Protein AF-A0A945W3W0-F1 (afdb_monomer_lite)

Sequence (66 aa):
RRYKAVFVNKLTDAEQEAAETQTWLEFALKCKYINSEIFKRLDEKYEHIFAMLITMERKADTFCKS

Foldseek 3Di:
DPDLVVVLVVLVVVLVVLVVVLVVLVVCCVVVVDDPVVSVVVVVVSVVVVVVSVVCNVVSCVVPDD

pLDDT: mean 94.75, std 8.07, range [58.31, 98.69]

Secondary structure (DSSP, 8-state):
---HHHHHHHHHHHHHHHHHHHHHHHHHHHTTSS-HHHHHHHHHHHHHHHHHHHHHHHTHHHHS--

Structure (mmCIF, N/CA/C/O backbone):
data_AF-A0A945W3W0-F1
#
_entry.id   AF-A0A945W3W0-F1
#
loop_
_atom_site.group_PDB
_atom_site.id
_atom_site.type_symbol
_atom_site.label_atom_id
_atom_site.label_alt_id
_atom_site.label_comp_id
_atom_site.label_asym_id
_atom_site.label_entity_id
_atom_site.label_seq_id
_atom_site.pdbx_PDB_ins_code
_atom_site.Cartn_x
_atom_site.Cartn_y
_atom_site.Cartn_z
_atom_site.occupancy
_atom_site.B_iso_or_equiv
_atom_site.auth_seq_id
_atom_site.auth_comp_id
_atom_site.auth_asym_id
_atom_site.auth_atom_id
_atom_site.pdbx_PDB_model_num
ATOM 1 N N . ARG A 1 1 ? 19.446 5.541 -20.092 1.00 58.31 1 ARG A N 1
ATOM 2 C CA . ARG A 1 1 ? 18.559 4.366 -19.914 1.00 58.31 1 ARG A CA 1
ATOM 3 C C . ARG A 1 1 ? 18.296 4.139 -18.432 1.00 58.31 1 ARG A C 1
ATOM 5 O O . ARG A 1 1 ? 19.249 3.910 -17.699 1.00 58.31 1 ARG A O 1
ATOM 12 N N . ARG A 1 2 ? 17.041 4.226 -17.974 1.00 63.56 2 ARG A N 1
ATOM 13 C CA . ARG A 1 2 ? 16.669 3.743 -16.631 1.00 63.56 2 ARG A CA 1
ATOM 14 C C . ARG A 1 2 ? 16.671 2.215 -16.675 1.00 63.56 2 ARG A C 1
ATOM 16 O O . ARG A 1 2 ? 16.046 1.634 -17.557 1.00 63.56 2 ARG A O 1
ATOM 23 N N . TYR A 1 3 ? 17.431 1.572 -15.794 1.00 86.19 3 TYR A N 1
ATOM 24 C CA . TYR A 1 3 ? 17.525 0.114 -15.758 1.00 86.19 3 TYR A CA 1
ATOM 25 C C . TYR A 1 3 ? 16.212 -0.461 -15.219 1.00 86.19 3 TYR A C 1
ATOM 27 O O . TYR A 1 3 ? 15.864 -0.223 -14.062 1.00 86.19 3 TYR A O 1
ATOM 35 N N . LYS A 1 4 ? 15.478 -1.195 -16.066 1.00 90.94 4 LYS A N 1
ATOM 36 C CA . LYS A 1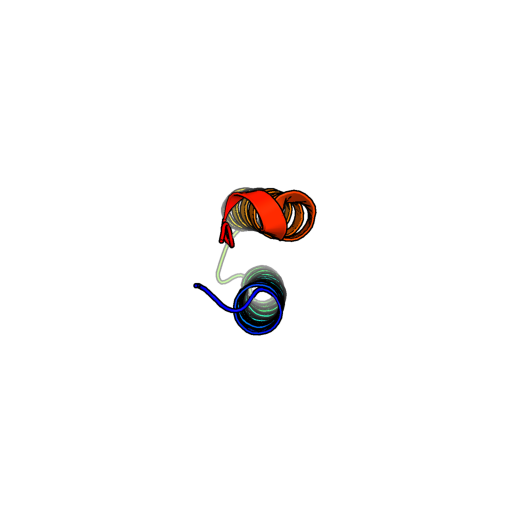 4 ? 14.135 -1.715 -15.756 1.00 90.94 4 LYS A CA 1
ATOM 37 C C . LYS A 1 4 ? 14.094 -2.479 -14.435 1.00 90.94 4 LYS A C 1
ATOM 39 O O . LYS A 1 4 ? 13.168 -2.279 -13.660 1.00 90.94 4 LYS A O 1
ATOM 44 N N . ALA A 1 5 ? 15.108 -3.294 -14.145 1.00 92.31 5 ALA A N 1
ATOM 45 C CA . ALA A 1 5 ? 15.118 -4.071 -12.910 1.00 92.31 5 ALA A CA 1
ATOM 46 C C . ALA A 1 5 ? 15.255 -3.189 -11.656 1.00 92.31 5 ALA A C 1
ATOM 48 O O . ALA A 1 5 ? 14.613 -3.478 -10.657 1.00 92.31 5 ALA A O 1
ATOM 49 N N . VAL A 1 6 ? 16.014 -2.085 -11.708 1.00 93.62 6 VAL A N 1
ATOM 50 C CA . VAL A 1 6 ? 16.082 -1.123 -10.587 1.00 93.62 6 VAL A CA 1
ATOM 51 C C . VAL A 1 6 ? 14.762 -0.371 -10.428 1.00 93.62 6 VAL A C 1
ATOM 53 O O . VAL A 1 6 ? 14.342 -0.114 -9.307 1.00 93.62 6 VAL A O 1
ATOM 56 N N . PHE A 1 7 ? 14.083 -0.044 -11.531 1.00 94.00 7 PHE A N 1
ATOM 57 C CA . PHE A 1 7 ? 12.758 0.576 -11.472 1.00 94.00 7 PHE A CA 1
ATOM 58 C C . PHE A 1 7 ? 11.731 -0.350 -10.810 1.00 94.00 7 PHE A C 1
ATOM 60 O O . PHE A 1 7 ? 11.073 0.071 -9.868 1.00 94.00 7 PHE A O 1
ATOM 67 N N . VAL A 1 8 ? 11.645 -1.608 -11.254 1.00 95.00 8 VAL A N 1
ATOM 68 C CA . VAL A 1 8 ? 10.747 -2.614 -10.661 1.00 95.00 8 VAL A CA 1
ATOM 69 C C . VAL A 1 8 ? 11.089 -2.854 -9.192 1.00 95.00 8 VAL A C 1
ATOM 71 O O . VAL A 1 8 ? 10.199 -2.781 -8.358 1.00 95.00 8 VAL A O 1
ATOM 74 N N . ASN A 1 9 ? 12.371 -3.028 -8.855 1.00 96.06 9 ASN A N 1
ATOM 75 C CA . ASN A 1 9 ? 12.810 -3.206 -7.469 1.00 96.06 9 ASN A CA 1
ATOM 76 C C . ASN A 1 9 ? 12.341 -2.055 -6.561 1.00 96.06 9 ASN A C 1
ATOM 78 O O . ASN A 1 9 ? 11.831 -2.305 -5.477 1.00 96.06 9 ASN A O 1
ATOM 82 N N . LYS A 1 10 ? 12.414 -0.803 -7.031 1.00 96.44 10 LYS A N 1
ATOM 83 C CA . LYS A 1 10 ? 11.929 0.350 -6.262 1.00 96.44 10 LYS A CA 1
ATOM 84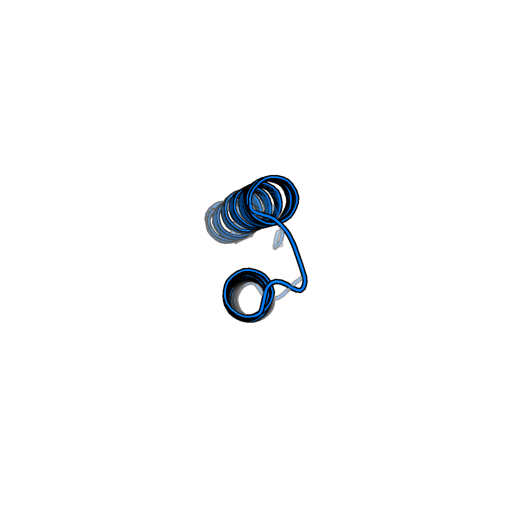 C C . LYS A 1 10 ? 10.407 0.417 -6.130 1.00 96.44 10 LYS A C 1
ATOM 86 O O . LYS A 1 10 ? 9.930 0.979 -5.150 1.00 96.44 10 LYS A O 1
ATOM 91 N N . LEU A 1 11 ? 9.652 -0.122 -7.089 1.00 97.00 11 LEU A N 1
ATOM 92 C CA . LEU A 1 11 ? 8.201 -0.264 -6.944 1.00 97.00 11 LEU A CA 1
ATOM 93 C C . LEU A 1 11 ? 7.862 -1.328 -5.901 1.00 97.00 11 LEU A C 1
ATOM 95 O O . LEU A 1 11 ? 7.032 -1.061 -5.043 1.00 97.00 11 LEU A O 1
ATOM 99 N N . THR A 1 12 ? 8.556 -2.468 -5.915 1.00 96.38 12 THR A N 1
ATOM 100 C CA . THR A 1 12 ? 8.392 -3.514 -4.897 1.00 96.38 12 THR A CA 1
ATOM 101 C C . THR A 1 12 ? 8.708 -2.993 -3.494 1.00 96.38 12 THR A C 1
ATOM 103 O O . THR A 1 12 ? 7.917 -3.218 -2.585 1.00 96.38 12 THR A O 1
ATOM 106 N N . ASP A 1 13 ? 9.804 -2.241 -3.322 1.00 98.00 13 ASP A N 1
ATOM 107 C CA . ASP A 1 13 ? 10.111 -1.584 -2.042 1.00 98.00 13 ASP A CA 1
ATOM 108 C C . ASP A 1 13 ? 8.930 -0.693 -1.599 1.00 98.00 13 ASP A C 1
ATOM 110 O O . ASP A 1 13 ? 8.467 -0.773 -0.465 1.00 98.00 13 ASP A O 1
ATOM 114 N N . ALA A 1 14 ? 8.384 0.128 -2.506 1.00 97.94 14 ALA A N 1
ATOM 115 C CA . ALA A 1 14 ? 7.257 1.011 -2.196 1.00 97.94 14 ALA A CA 1
ATOM 116 C C . ALA A 1 14 ? 5.963 0.253 -1.841 1.00 97.94 14 ALA A C 1
ATOM 118 O O . ALA A 1 14 ? 5.203 0.713 -0.990 1.00 97.94 14 ALA A O 1
ATOM 119 N N . GLU A 1 15 ? 5.707 -0.899 -2.465 1.00 97.50 15 GLU A N 1
ATOM 120 C CA . GLU A 1 15 ? 4.581 -1.777 -2.122 1.00 97.50 15 GLU A CA 1
ATOM 121 C C . GLU A 1 15 ? 4.729 -2.364 -0.712 1.00 97.50 15 GLU A C 1
ATOM 123 O O . GLU A 1 15 ? 3.749 -2.438 0.029 1.00 97.50 15 GLU A O 1
ATOM 128 N N . GLN A 1 16 ? 5.950 -2.729 -0.308 1.00 97.56 16 GLN A N 1
ATOM 129 C CA . GLN A 1 16 ? 6.222 -3.232 1.041 1.00 97.56 16 GLN A CA 1
ATOM 130 C C . GLN A 1 16 ? 5.981 -2.157 2.109 1.00 97.56 16 GLN A C 1
ATOM 132 O O . GLN A 1 16 ? 5.278 -2.417 3.085 1.00 97.56 16 GLN A O 1
ATOM 137 N N . GLU A 1 17 ? 6.476 -0.937 1.893 1.00 98.06 17 GLU A N 1
ATOM 138 C CA . GLU A 1 17 ? 6.252 0.205 2.798 1.00 98.06 17 GLU A CA 1
ATOM 139 C C . GLU A 1 17 ? 4.758 0.578 2.904 1.00 98.06 17 GLU A C 1
ATOM 141 O O . GLU A 1 17 ? 4.245 0.940 3.970 1.00 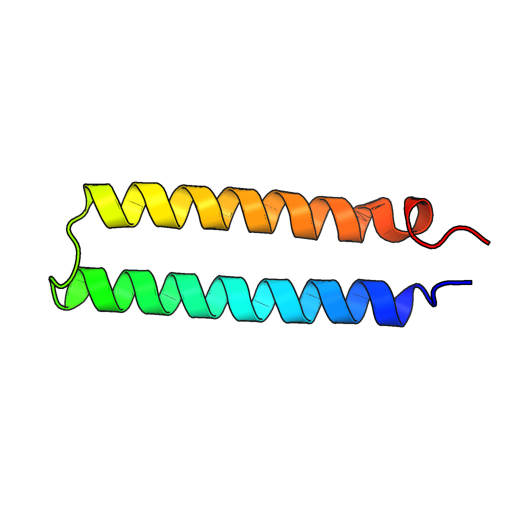98.06 17 GLU A O 1
ATOM 146 N N . ALA A 1 18 ? 4.019 0.462 1.794 1.00 96.81 18 ALA A N 1
ATOM 147 C CA . ALA A 1 18 ? 2.575 0.668 1.774 1.00 96.81 18 ALA A CA 1
ATOM 148 C C . ALA A 1 18 ? 1.830 -0.385 2.613 1.00 96.81 18 ALA A C 1
ATOM 150 O O . ALA A 1 18 ? 0.953 -0.027 3.405 1.00 96.81 18 ALA A O 1
ATOM 151 N N . ALA A 1 19 ? 2.218 -1.659 2.497 1.00 97.12 19 ALA A N 1
ATOM 152 C CA . ALA A 1 19 ? 1.625 -2.760 3.259 1.00 97.12 19 ALA A CA 1
ATOM 153 C C . ALA A 1 19 ? 1.926 -2.635 4.760 1.00 97.12 19 ALA A C 1
ATOM 155 O O . ALA A 1 19 ? 1.054 -2.855 5.610 1.00 97.12 19 ALA A O 1
ATOM 156 N N . GLU A 1 20 ? 3.149 -2.224 5.101 1.00 98.19 20 GLU A N 1
ATOM 157 C CA . GLU A 1 20 ? 3.511 -1.924 6.483 1.00 98.19 20 GLU A CA 1
ATOM 158 C C . GLU A 1 20 ? 2.647 -0.780 7.032 1.00 98.19 20 GLU A C 1
ATOM 160 O O . GLU A 1 20 ? 2.114 -0.871 8.140 1.00 98.19 20 GLU A O 1
ATOM 165 N N . THR A 1 21 ? 2.408 0.270 6.241 1.00 98.06 21 THR A N 1
ATOM 166 C CA . THR A 1 21 ? 1.555 1.373 6.695 1.00 98.06 21 THR A CA 1
ATOM 167 C C . THR A 1 21 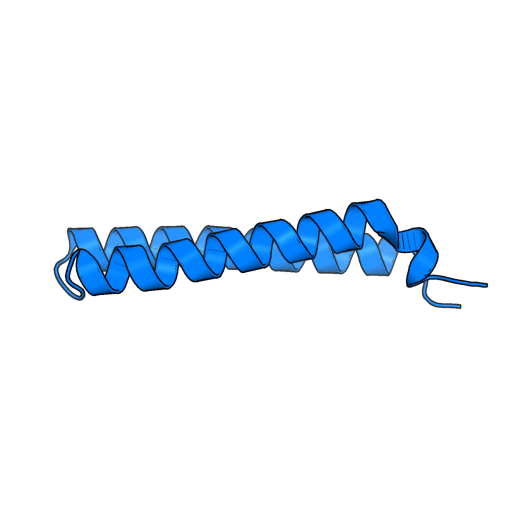? 0.106 0.939 6.935 1.00 98.06 21 THR A C 1
ATOM 169 O O . THR A 1 21 ? -0.475 1.337 7.946 1.00 98.06 21 THR A O 1
ATOM 172 N N . GLN A 1 22 ? -0.484 0.095 6.080 1.00 98.12 22 GLN A N 1
ATOM 173 C CA . GLN A 1 22 ? -1.818 -0.473 6.341 1.00 98.12 22 GLN A CA 1
ATOM 174 C C . GLN A 1 22 ? -1.853 -1.271 7.652 1.00 98.12 22 GLN A C 1
ATOM 176 O O . GLN A 1 22 ? -2.785 -1.119 8.444 1.00 98.12 22 GLN A O 1
ATOM 181 N N . THR A 1 23 ? -0.793 -2.028 7.951 1.00 98.31 23 THR A N 1
ATOM 182 C CA . THR A 1 23 ? -0.655 -2.733 9.237 1.00 98.31 23 THR A CA 1
ATOM 183 C C . THR A 1 23 ? -0.667 -1.753 10.418 1.00 98.31 23 THR A C 1
ATOM 185 O O . THR A 1 23 ? -1.352 -1.981 11.421 1.00 98.31 23 THR A O 1
ATOM 188 N N . TRP A 1 24 ? 0.024 -0.615 10.299 1.00 98.56 24 TRP A N 1
ATOM 189 C CA . TRP A 1 24 ? -0.006 0.439 11.316 1.00 98.56 24 TRP A CA 1
ATOM 190 C C . TRP A 1 24 ? -1.379 1.108 11.448 1.00 98.56 24 TRP A C 1
ATOM 192 O O . TRP A 1 24 ? -1.796 1.422 12.567 1.00 98.56 24 TRP A O 1
ATOM 202 N N . LEU A 1 25 ? -2.120 1.282 10.349 1.00 98.50 25 LEU A N 1
ATOM 203 C CA . LEU A 1 25 ? -3.501 1.771 10.391 1.00 98.50 25 LEU A CA 1
ATOM 204 C C . LEU A 1 25 ? -4.412 0.802 11.151 1.00 98.50 25 LEU A C 1
ATOM 206 O O . LEU A 1 25 ? -5.219 1.241 11.976 1.00 98.50 25 LEU A O 1
ATOM 210 N N . GLU A 1 26 ? -4.264 -0.507 10.937 1.00 98.44 26 GLU A N 1
ATOM 211 C CA . GLU A 1 26 ? -5.031 -1.507 11.683 1.00 98.44 26 GLU A CA 1
ATOM 212 C C . GLU A 1 26 ? -4.720 -1.458 13.176 1.00 98.44 26 GLU A C 1
ATOM 214 O O . GLU A 1 26 ? -5.629 -1.535 14.007 1.00 98.44 26 GLU A O 1
ATOM 219 N N . PHE A 1 27 ? -3.439 -1.336 13.528 1.00 98.62 27 PHE A N 1
ATOM 220 C CA . PHE A 1 27 ? -3.021 -1.210 14.917 1.00 98.62 27 PHE A CA 1
ATOM 221 C C . PHE A 1 27 ? -3.609 0.056 15.550 1.00 98.62 27 PHE A C 1
ATOM 223 O O . PHE A 1 27 ? -4.199 -0.007 16.629 1.00 98.62 27 PHE A O 1
ATOM 230 N N . ALA A 1 28 ? -3.541 1.191 14.850 1.00 98.62 28 ALA A N 1
ATOM 231 C CA . ALA A 1 28 ? -4.121 2.450 15.303 1.00 98.62 28 ALA A CA 1
ATOM 232 C C . ALA A 1 28 ? -5.640 2.345 15.529 1.00 98.62 28 ALA A C 1
ATOM 234 O O . ALA A 1 28 ? -6.148 2.874 16.521 1.00 98.62 28 ALA A O 1
ATOM 235 N N . LEU A 1 29 ? -6.362 1.630 14.659 1.00 98.62 29 LEU A N 1
ATOM 236 C CA . LEU A 1 29 ? -7.790 1.356 14.831 1.00 98.62 29 LEU A CA 1
ATOM 237 C C . LEU A 1 29 ? -8.051 0.451 16.047 1.00 98.62 29 LEU A C 1
ATOM 239 O O . LEU A 1 29 ? -8.897 0.774 16.882 1.00 98.62 29 LEU A O 1
ATOM 243 N N . LYS A 1 30 ? -7.310 -0.659 16.185 1.00 98.50 30 LYS A N 1
ATOM 244 C CA . LYS A 1 30 ? -7.439 -1.618 17.304 1.00 98.50 30 LYS A CA 1
ATOM 245 C C . LYS A 1 30 ? -7.158 -0.956 18.657 1.00 98.50 30 LYS A C 1
ATOM 247 O O . LYS A 1 30 ? -7.868 -1.209 19.629 1.00 98.50 30 LYS A O 1
ATOM 252 N N . CYS A 1 31 ? -6.177 -0.058 18.704 1.00 98.56 31 CYS A N 1
ATOM 253 C CA . CYS A 1 31 ? -5.836 0.739 19.880 1.00 98.56 31 CYS A CA 1
ATOM 254 C C . CYS A 1 31 ? -6.715 1.988 20.064 1.00 98.56 31 CYS A C 1
ATOM 256 O O . CYS A 1 31 ? -6.511 2.729 21.022 1.00 98.56 31 CYS A O 1
ATOM 258 N N . LYS A 1 32 ? -7.710 2.211 19.192 1.00 98.38 32 LYS A N 1
ATOM 259 C CA . LYS A 1 32 ? -8.655 3.341 19.241 1.00 98.38 32 LYS A CA 1
ATOM 260 C C . LYS A 1 32 ? -7.997 4.726 19.127 1.00 98.38 32 LYS A C 1
ATOM 262 O O . LYS A 1 32 ? -8.576 5.714 19.571 1.00 98.38 32 LYS A O 1
ATOM 267 N N . TYR A 1 33 ? -6.818 4.815 18.507 1.00 98.62 33 TYR A N 1
ATOM 268 C CA . TYR A 1 33 ? -6.190 6.094 18.151 1.00 98.62 33 TYR A CA 1
ATOM 269 C C . TYR A 1 33 ? -6.900 6.778 16.977 1.00 98.62 33 TYR A C 1
ATOM 271 O O . TYR A 1 33 ? -6.902 8.002 16.879 1.00 98.62 33 TYR A O 1
ATOM 279 N N . ILE A 1 34 ? -7.524 5.987 16.103 1.00 98.56 34 ILE A N 1
ATOM 280 C CA . ILE A 1 34 ? -8.394 6.452 15.021 1.00 98.56 34 ILE A CA 1
ATOM 281 C C . ILE A 1 34 ? -9.729 5.708 15.068 1.00 98.56 34 ILE A C 1
ATOM 283 O O . ILE A 1 34 ? -9.830 4.618 15.632 1.00 98.56 34 ILE A O 1
ATOM 287 N N . ASN A 1 35 ? -10.761 6.301 14.470 1.00 98.62 35 ASN A N 1
ATOM 288 C CA . ASN A 1 35 ? -12.061 5.655 14.307 1.00 98.62 35 ASN A CA 1
ATOM 289 C C . ASN A 1 35 ? -12.153 4.910 12.960 1.00 98.62 35 ASN A C 1
ATOM 291 O O . ASN A 1 35 ? -11.280 5.034 12.097 1.00 98.62 35 ASN A O 1
ATOM 295 N N . SER A 1 36 ? -13.228 4.140 12.779 1.00 98.38 36 SER A N 1
ATOM 296 C CA . SER A 1 36 ? -13.451 3.330 11.574 1.00 98.38 36 SER A CA 1
ATOM 297 C C . SER A 1 36 ? -13.589 4.159 10.294 1.00 98.38 36 SER A C 1
ATOM 299 O O . SER A 1 36 ? -13.167 3.703 9.236 1.00 98.38 36 SER A O 1
ATOM 301 N N . GLU A 1 37 ? -14.139 5.372 10.375 1.00 98.62 37 GLU A N 1
ATOM 302 C CA . GLU A 1 37 ? -14.268 6.279 9.229 1.00 98.62 37 GLU A CA 1
ATOM 303 C C . GLU A 1 37 ? -12.893 6.753 8.738 1.00 98.62 37 GLU A C 1
ATOM 305 O O . GLU A 1 37 ? -12.595 6.690 7.545 1.00 98.62 37 GLU A O 1
ATOM 310 N N . ILE A 1 38 ? -12.027 7.178 9.666 1.00 98.56 38 ILE A N 1
ATOM 311 C CA . ILE A 1 38 ? -10.653 7.585 9.362 1.00 98.56 38 ILE A CA 1
ATOM 312 C C . ILE A 1 38 ? -9.864 6.398 8.817 1.00 98.56 38 ILE A C 1
ATOM 314 O O . ILE A 1 38 ? -9.195 6.560 7.798 1.00 98.56 38 ILE A O 1
ATOM 318 N N . PHE A 1 39 ? -9.966 5.227 9.457 1.00 98.69 39 PHE A N 1
ATOM 319 C CA . PHE A 1 39 ? -9.309 4.008 8.991 1.00 98.69 39 PHE A CA 1
ATOM 320 C C . PHE A 1 39 ? -9.711 3.689 7.552 1.00 98.69 39 PHE A C 1
ATOM 322 O O . PHE A 1 39 ? -8.846 3.665 6.687 1.00 98.69 39 PHE A O 1
ATOM 329 N N . LYS A 1 40 ? -11.014 3.555 7.274 1.00 98.56 40 LYS A N 1
ATOM 330 C CA . LYS A 1 40 ? -11.519 3.198 5.943 1.00 98.56 40 LYS A CA 1
ATOM 331 C C . LYS A 1 40 ? -11.053 4.183 4.872 1.00 98.56 40 LYS A C 1
ATOM 333 O O . LYS A 1 40 ? -10.583 3.772 3.822 1.00 98.56 40 LYS A O 1
ATOM 338 N N . ARG A 1 41 ? -11.118 5.486 5.156 1.00 98.56 41 ARG A N 1
ATOM 339 C CA . ARG A 1 41 ? -10.670 6.521 4.214 1.00 98.56 41 ARG A CA 1
ATOM 340 C C . ARG A 1 41 ? -9.168 6.452 3.927 1.00 98.56 41 ARG A C 1
ATOM 342 O O . ARG A 1 41 ? -8.747 6.812 2.831 1.00 98.56 41 ARG A O 1
ATOM 349 N N . LEU A 1 42 ? -8.346 6.116 4.921 1.00 98.44 42 LEU A N 1
ATOM 350 C CA . LEU A 1 42 ? -6.900 5.987 4.736 1.00 98.44 42 LEU A CA 1
ATOM 351 C C . LEU A 1 42 ? -6.558 4.675 4.030 1.00 98.44 42 LEU A C 1
ATOM 353 O O . LEU A 1 42 ? -5.770 4.696 3.093 1.00 98.44 42 LEU A O 1
ATOM 357 N N . ASP A 1 43 ? -7.200 3.583 4.421 1.00 98.06 43 ASP A N 1
ATOM 358 C CA . ASP A 1 43 ? -7.046 2.267 3.812 1.00 98.06 43 ASP A CA 1
ATOM 359 C C . ASP A 1 43 ? -7.412 2.287 2.319 1.00 98.06 43 ASP A C 1
ATOM 361 O O . ASP A 1 43 ? -6.594 1.925 1.480 1.00 98.06 43 ASP A O 1
ATOM 365 N N . GLU A 1 44 ? -8.552 2.886 1.952 1.00 98.19 44 GLU A N 1
ATOM 366 C CA . GLU A 1 44 ? -8.948 3.089 0.548 1.00 98.19 44 GLU A CA 1
ATOM 367 C C . GLU A 1 44 ? -7.892 3.867 -0.258 1.00 98.19 44 GLU A C 1
ATOM 369 O O . GLU A 1 44 ? -7.660 3.583 -1.434 1.00 98.19 44 GLU A O 1
ATOM 374 N N . LYS A 1 45 ? -7.207 4.844 0.355 1.00 98.25 45 LYS A N 1
ATOM 375 C CA . LYS A 1 45 ? -6.107 5.555 -0.318 1.00 98.25 45 LYS A CA 1
ATOM 376 C C . LYS A 1 45 ? -4.911 4.642 -0.561 1.00 98.25 45 LYS A C 1
ATOM 378 O O . LYS A 1 45 ? -4.304 4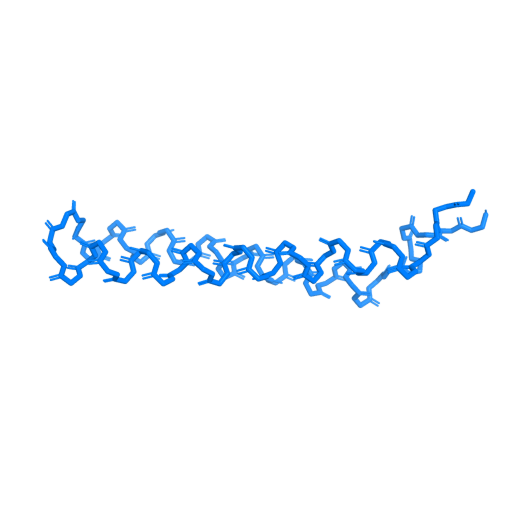.752 -1.624 1.00 98.25 45 LYS A O 1
ATOM 383 N N . TYR A 1 46 ? -4.574 3.773 0.387 1.00 97.88 46 TYR A N 1
ATOM 384 C CA . TYR A 1 46 ? -3.492 2.806 0.214 1.00 97.88 46 TYR A CA 1
ATOM 385 C C . TYR A 1 46 ? -3.833 1.768 -0.861 1.00 97.88 46 TYR A C 1
ATOM 387 O O . TYR A 1 46 ? -2.992 1.518 -1.721 1.00 97.88 46 TYR A O 1
ATOM 395 N N . GLU A 1 47 ? -5.079 1.297 -0.940 1.00 97.06 47 GLU A N 1
ATOM 396 C CA . GLU A 1 47 ? -5.548 0.443 -2.044 1.00 97.06 47 GLU A CA 1
ATOM 397 C C . GLU A 1 47 ? -5.370 1.110 -3.420 1.00 97.06 47 GLU A C 1
ATOM 399 O O . GLU A 1 47 ? -4.899 0.494 -4.382 1.00 97.06 47 GLU A O 1
ATOM 404 N N . HIS A 1 48 ? -5.672 2.408 -3.528 1.00 97.94 48 HIS A N 1
ATOM 405 C CA . HIS A 1 48 ? -5.406 3.161 -4.756 1.00 97.94 48 HIS A CA 1
ATOM 406 C C . HIS A 1 48 ? -3.907 3.267 -5.074 1.00 97.94 48 HIS A C 1
ATOM 408 O O . HIS A 1 48 ? -3.529 3.168 -6.245 1.00 97.94 48 HIS A O 1
ATOM 414 N N . ILE A 1 49 ? -3.052 3.438 -4.062 1.00 97.44 49 ILE A N 1
ATOM 415 C CA . ILE A 1 49 ? -1.593 3.456 -4.235 1.00 97.44 49 ILE A CA 1
ATOM 416 C C . ILE A 1 49 ? -1.107 2.099 -4.758 1.00 97.44 49 ILE A C 1
ATOM 418 O O . ILE A 1 49 ? -0.383 2.076 -5.753 1.00 97.44 49 ILE A O 1
ATOM 422 N N . PHE A 1 50 ? -1.561 0.980 -4.187 1.00 96.88 50 PHE A N 1
ATOM 423 C CA . PHE A 1 50 ? -1.241 -0.360 -4.696 1.00 96.88 50 PHE A CA 1
ATOM 424 C C . PHE A 1 50 ? -1.649 -0.537 -6.153 1.00 96.88 50 PHE A C 1
ATOM 426 O O . PHE A 1 50 ? -0.844 -0.962 -6.982 1.00 96.88 50 PHE A O 1
ATOM 433 N N . ALA A 1 51 ? -2.877 -0.147 -6.503 1.00 97.38 51 ALA A N 1
ATOM 434 C CA . ALA A 1 51 ? -3.349 -0.234 -7.879 1.00 97.38 51 ALA A CA 1
ATOM 435 C C .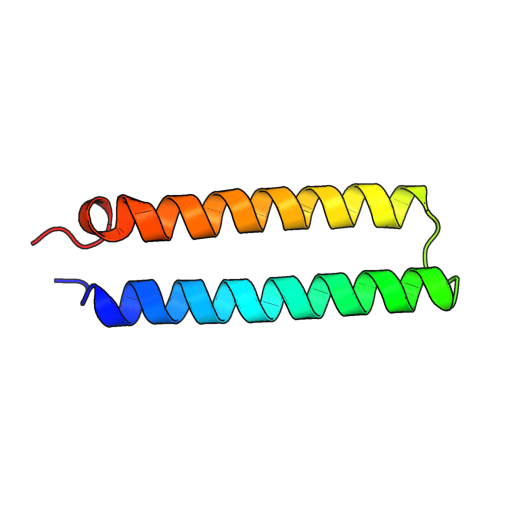 ALA A 1 51 ? -2.456 0.565 -8.847 1.00 97.38 51 ALA A C 1
ATOM 437 O O . ALA A 1 51 ? -2.191 0.115 -9.969 1.00 97.38 51 ALA A O 1
ATOM 438 N N . MET A 1 52 ? -1.963 1.733 -8.422 1.00 97.75 52 MET A N 1
ATOM 439 C CA . MET A 1 52 ? -1.025 2.541 -9.200 1.00 97.75 52 MET A CA 1
ATOM 440 C C . MET A 1 52 ? 0.344 1.866 -9.338 1.00 97.75 52 MET A C 1
ATOM 442 O O . MET A 1 52 ? 0.830 1.760 -10.466 1.00 97.75 52 MET A O 1
ATOM 446 N N . LEU A 1 53 ? 0.937 1.381 -8.242 1.00 97.44 53 LEU A N 1
ATOM 447 C CA . LEU A 1 53 ? 2.249 0.718 -8.237 1.00 97.44 53 LEU A CA 1
ATOM 448 C C . LEU A 1 53 ? 2.248 -0.531 -9.129 1.00 97.44 53 LEU A C 1
ATOM 450 O O . LEU A 1 53 ? 3.040 -0.606 -10.072 1.00 97.44 53 LEU A O 1
ATOM 454 N N . ILE A 1 54 ? 1.251 -1.404 -8.969 1.00 96.19 54 ILE A N 1
ATOM 455 C CA . ILE A 1 54 ? 1.060 -2.601 -9.802 1.00 96.19 54 ILE A CA 1
ATOM 456 C C . ILE A 1 54 ? 0.886 -2.219 -11.278 1.00 96.19 54 ILE A C 1
ATOM 458 O O . ILE A 1 54 ? 1.417 -2.867 -12.185 1.00 96.19 54 ILE A O 1
ATOM 462 N N . THR A 1 55 ? 0.134 -1.152 -11.562 1.00 97.56 55 THR A N 1
ATOM 463 C CA . THR A 1 55 ? -0.051 -0.675 -12.940 1.00 97.56 55 THR A CA 1
ATOM 464 C C . THR A 1 55 ? 1.259 -0.161 -13.536 1.00 97.56 55 THR A C 1
ATOM 466 O O . THR A 1 55 ? 1.527 -0.400 -14.718 1.00 97.56 55 THR A O 1
ATOM 469 N N . MET A 1 56 ? 2.078 0.534 -12.746 1.00 96.25 56 MET A N 1
ATOM 470 C CA . MET A 1 56 ? 3.391 1.022 -13.164 1.00 96.25 56 MET A CA 1
ATOM 471 C C . MET A 1 56 ? 4.364 -0.127 -13.416 1.00 96.25 56 MET A C 1
ATOM 473 O O . MET A 1 56 ? 5.064 -0.095 -14.427 1.00 96.25 56 MET A O 1
ATOM 477 N N . GLU A 1 57 ? 4.365 -1.155 -12.567 1.00 95.12 57 GLU A N 1
ATOM 478 C CA . GLU A 1 57 ? 5.194 -2.348 -12.742 1.00 95.12 57 GLU A CA 1
ATOM 479 C C . GLU A 1 57 ? 4.820 -3.092 -14.030 1.00 95.12 57 GLU A C 1
ATOM 481 O O . GLU A 1 57 ? 5.668 -3.318 -14.898 1.00 95.12 57 GLU A O 1
ATOM 486 N N . ARG A 1 58 ? 3.522 -3.363 -14.234 1.00 95.44 58 ARG A N 1
ATOM 487 C CA . ARG A 1 58 ? 3.005 -3.998 -15.463 1.00 95.44 58 ARG A CA 1
ATOM 488 C C . ARG A 1 58 ? 3.345 -3.208 -16.724 1.00 95.44 58 ARG A C 1
ATOM 490 O O . ARG A 1 58 ? 3.498 -3.786 -17.797 1.00 95.44 58 ARG A O 1
ATOM 497 N N . LYS A 1 59 ? 3.451 -1.883 -16.608 1.00 95.25 59 LYS A N 1
ATOM 498 C CA . LYS A 1 59 ? 3.804 -0.971 -17.702 1.00 95.25 59 LYS A CA 1
ATOM 499 C C . LYS A 1 59 ? 5.258 -0.500 -17.632 1.00 95.25 59 LYS A C 1
ATOM 501 O O . LYS A 1 59 ? 5.582 0.492 -18.287 1.00 95.25 59 LYS A O 1
ATOM 506 N N . ALA A 1 60 ? 6.147 -1.181 -16.902 1.00 93.62 60 ALA A N 1
ATOM 507 C CA . ALA A 1 60 ? 7.516 -0.718 -16.649 1.00 93.62 60 ALA A CA 1
ATOM 508 C C . ALA A 1 60 ? 8.303 -0.379 -17.929 1.00 93.62 60 ALA A C 1
ATOM 510 O O . ALA A 1 60 ? 9.095 0.565 -17.934 1.00 93.62 60 ALA A O 1
ATOM 511 N N . ASP A 1 61 ? 8.036 -1.071 -19.041 1.00 91.31 61 ASP A N 1
ATOM 512 C CA . ASP A 1 61 ? 8.647 -0.786 -20.349 1.00 91.31 61 ASP A CA 1
ATOM 513 C C . ASP A 1 61 ? 8.314 0.613 -20.887 1.00 91.31 61 ASP A C 1
ATOM 515 O O . ASP A 1 61 ? 9.129 1.235 -21.567 1.00 91.31 61 ASP A O 1
ATOM 519 N N . THR A 1 62 ? 7.145 1.160 -20.543 1.00 91.81 62 THR A N 1
ATOM 520 C CA . THR A 1 62 ? 6.765 2.526 -20.929 1.00 91.81 62 THR A CA 1
ATOM 521 C C . THR A 1 62 ? 7.564 3.593 -20.178 1.00 91.81 62 THR A C 1
ATOM 523 O O . THR A 1 62 ? 7.802 4.666 -20.733 1.00 91.81 62 THR A O 1
ATOM 526 N N . PHE A 1 63 ? 8.026 3.278 -18.962 1.00 89.38 63 PHE A N 1
ATOM 527 C CA . PHE A 1 63 ? 8.823 4.155 -18.098 1.00 89.38 63 PHE A CA 1
ATOM 528 C C . PHE A 1 63 ? 10.335 3.988 -18.297 1.00 89.38 63 PHE A C 1
ATOM 530 O O . PHE A 1 63 ? 11.102 4.917 -18.038 1.00 89.38 63 PHE A O 1
ATOM 537 N N . CYS A 1 64 ? 10.769 2.816 -18.765 1.00 88.19 64 CYS A N 1
ATOM 538 C CA . CYS A 1 64 ? 12.177 2.452 -18.933 1.00 88.19 64 CYS A CA 1
ATOM 539 C C . CYS A 1 64 ? 12.604 2.409 -20.407 1.00 88.19 64 CYS A C 1
ATOM 541 O O . CYS A 1 64 ? 13.466 1.610 -20.778 1.00 88.19 64 CYS A O 1
ATOM 543 N N . LYS A 1 65 ? 12.003 3.262 -21.251 1.00 79.19 65 LYS A N 1
ATOM 544 C CA . LYS A 1 65 ? 12.321 3.332 -22.684 1.00 79.19 65 LYS A CA 1
ATOM 545 C C . LYS A 1 65 ? 13.818 3.561 -22.919 1.00 79.19 65 LYS A C 1
ATOM 547 O O . LYS A 1 65 ? 14.517 4.182 -22.112 1.00 79.19 65 LYS A O 1
ATOM 552 N N . SER A 1 66 ? 14.275 2.981 -24.029 1.00 62.06 66 SER A N 1
ATOM 553 C CA . SER A 1 66 ? 15.664 3.010 -24.491 1.00 62.06 66 SER A CA 1
ATOM 554 C C . SER A 1 66 ? 16.124 4.414 -24.817 1.00 62.06 66 SER A C 1
ATOM 556 O O . SER A 1 66 ? 15.363 5.096 -25.531 1.00 62.06 66 SER A O 1
#

Radius of gyration: 15.14 Å; chains: 1; bounding box: 33×12×44 Å